Protein AF-A0A2G8LGZ2-F1 (afdb_monomer_lite)

Organism: Stichopus japonicus (NCBI:txid307972)

Structure (mmCIF, N/CA/C/O backbone):
data_AF-A0A2G8LGZ2-F1
#
_entry.id   AF-A0A2G8LGZ2-F1
#
loop_
_atom_site.group_PDB
_atom_site.id
_atom_site.type_symbol
_atom_site.label_atom_id
_atom_site.label_alt_id
_atom_site.label_comp_id
_atom_site.label_asym_id
_atom_site.label_entity_id
_atom_site.label_seq_id
_atom_site.pdbx_PDB_ins_code
_atom_site.Cartn_x
_atom_site.Cartn_y
_atom_site.Cartn_z
_atom_site.occupancy
_atom_site.B_iso_or_equiv
_atom_site.auth_seq_id
_atom_site.auth_comp_id
_atom_site.auth_asym_id
_atom_site.auth_atom_id
_atom_site.pdbx_PDB_model_num
ATOM 1 N N . MET A 1 1 ? -12.332 8.224 -5.243 1.00 78.69 1 MET A N 1
ATOM 2 C CA . MET A 1 1 ? -12.417 7.211 -6.310 1.00 78.69 1 MET A CA 1
ATOM 3 C C . MET A 1 1 ? -13.018 5.946 -5.725 1.00 78.69 1 MET A C 1
ATOM 5 O O . MET A 1 1 ? -12.494 5.432 -4.731 1.00 78.69 1 MET A O 1
ATOM 9 N N . GLU A 1 2 ? -14.131 5.518 -6.308 1.00 85.81 2 GLU A N 1
ATOM 10 C CA . GLU A 1 2 ? -14.896 4.338 -5.900 1.00 85.81 2 GLU A CA 1
ATOM 11 C C . GLU A 1 2 ? -14.150 3.043 -6.246 1.00 85.81 2 GLU A C 1
ATOM 13 O O . GLU A 1 2 ? -13.260 3.028 -7.102 1.00 85.81 2 GLU A O 1
ATOM 18 N N . VAL A 1 3 ? -14.522 1.933 -5.601 1.00 89.31 3 VAL A N 1
ATOM 19 C CA . VAL A 1 3 ? -13.904 0.617 -5.854 1.00 89.31 3 VAL A CA 1
ATOM 20 C C . VAL A 1 3 ? -13.990 0.246 -7.337 1.00 89.31 3 VAL A C 1
ATOM 22 O O . VAL A 1 3 ? -12.992 -0.142 -7.936 1.00 89.31 3 VAL A O 1
ATOM 25 N N . GLU A 1 4 ? -15.152 0.438 -7.961 1.00 90.12 4 GLU A N 1
ATOM 26 C CA . GLU A 1 4 ? -15.384 0.100 -9.370 1.00 90.12 4 GLU A CA 1
ATOM 27 C C . GLU A 1 4 ? -14.450 0.861 -10.327 1.00 90.12 4 GLU A C 1
ATOM 29 O O . GLU A 1 4 ? -13.945 0.309 -11.304 1.00 90.12 4 GLU A O 1
ATOM 34 N N . GLU A 1 5 ? -14.151 2.124 -10.026 1.00 90.12 5 GLU A N 1
ATOM 35 C CA . GLU A 1 5 ? -13.228 2.939 -10.818 1.00 90.12 5 GLU A CA 1
ATOM 36 C C . GLU A 1 5 ? -11.787 2.422 -10.708 1.00 90.12 5 GLU A C 1
ATOM 38 O O . GLU A 1 5 ? -11.071 2.375 -11.708 1.00 90.12 5 GLU A O 1
ATOM 43 N N . VAL A 1 6 ? -11.378 1.955 -9.520 1.00 91.19 6 VAL A N 1
ATOM 44 C CA . VAL A 1 6 ? -10.084 1.281 -9.315 1.00 91.19 6 VAL A CA 1
ATOM 45 C C . VAL A 1 6 ? -10.018 -0.004 -10.140 1.00 91.19 6 VAL A C 1
ATOM 47 O O . VAL A 1 6 ? -9.008 -0.263 -10.797 1.00 91.19 6 VAL A O 1
ATOM 50 N N . LEU A 1 7 ? -11.092 -0.798 -10.152 1.00 92.25 7 LEU A N 1
ATOM 51 C CA . LEU A 1 7 ? -11.125 -2.075 -10.868 1.00 92.25 7 LEU A CA 1
ATOM 52 C C . LEU A 1 7 ? -10.995 -1.915 -12.389 1.00 92.25 7 LEU A C 1
ATOM 54 O O . LEU A 1 7 ? -10.417 -2.780 -13.052 1.00 92.25 7 LEU A O 1
ATOM 58 N N . ARG A 1 8 ? -11.431 -0.786 -12.956 1.00 94.12 8 ARG A N 1
ATOM 59 C CA . ARG A 1 8 ? -11.228 -0.473 -14.383 1.00 94.12 8 ARG A CA 1
ATOM 60 C C . ARG A 1 8 ? -9.755 -0.288 -14.753 1.00 94.12 8 ARG A C 1
ATOM 62 O O . ARG A 1 8 ? -9.392 -0.460 -15.916 1.00 94.12 8 ARG A O 1
ATOM 69 N N . LEU A 1 9 ? -8.889 0.010 -13.782 1.00 93.44 9 LEU A N 1
ATOM 70 C CA . LEU A 1 9 ? -7.452 0.179 -14.003 1.00 93.44 9 LEU A CA 1
ATOM 71 C C . LEU A 1 9 ? -6.691 -1.155 -14.059 1.00 93.44 9 LEU A C 1
ATOM 73 O O . LEU A 1 9 ? -5.540 -1.177 -14.490 1.00 93.44 9 LEU A O 1
ATOM 77 N N . ARG A 1 10 ? -7.300 -2.287 -13.687 1.00 94.56 10 ARG A N 1
ATOM 78 C CA . ARG A 1 10 ? -6.615 -3.596 -13.625 1.00 94.56 10 ARG A CA 1
ATOM 79 C C . ARG A 1 10 ? -5.808 -3.921 -14.877 1.00 94.56 10 ARG A C 1
ATOM 81 O O . ARG A 1 10 ? -4.619 -4.204 -14.791 1.00 94.56 10 ARG A O 1
ATOM 88 N N . ASN A 1 11 ? -6.419 -3.764 -16.049 1.00 93.12 11 ASN A N 1
ATOM 89 C CA . ASN A 1 11 ? -5.794 -4.097 -17.329 1.00 93.12 11 ASN A CA 1
ATOM 90 C C . ASN A 1 11 ? -4.507 -3.286 -17.598 1.00 93.12 11 ASN A C 1
ATOM 92 O O . ASN A 1 11 ? -3.536 -3.830 -18.124 1.00 93.12 11 ASN A O 1
ATOM 96 N N . ILE A 1 12 ? -4.452 -2.000 -17.215 1.00 94.88 12 ILE A N 1
ATOM 97 C CA . ILE A 1 12 ? -3.225 -1.204 -17.393 1.00 94.88 12 ILE A CA 1
ATOM 98 C C . ILE A 1 12 ? -2.144 -1.615 -16.383 1.00 94.88 12 ILE A C 1
ATOM 100 O O . ILE A 1 12 ? -0.967 -1.675 -16.743 1.00 94.88 12 ILE A O 1
ATOM 104 N N . PHE A 1 13 ? -2.530 -1.983 -15.159 1.00 95.44 13 PHE A N 1
ATOM 105 C CA . PHE A 1 13 ? -1.611 -2.450 -14.116 1.00 95.44 13 PHE A CA 1
ATOM 106 C C . PHE A 1 13 ? -1.103 -3.879 -14.316 1.00 95.44 13 PHE A C 1
ATOM 108 O O . PHE A 1 13 ? 0.019 -4.176 -13.919 1.00 95.44 13 PHE A O 1
ATOM 115 N N . GLU A 1 14 ? -1.855 -4.730 -15.009 1.00 90.44 14 GLU A N 1
ATOM 116 C CA . GLU A 1 14 ? -1.413 -6.065 -15.423 1.00 90.44 14 GLU A CA 1
ATOM 117 C C . GLU A 1 14 ? -0.468 -6.030 -16.630 1.00 90.44 14 GLU A C 1
ATOM 119 O O . GLU A 1 14 ? 0.253 -6.997 -16.875 1.00 90.44 14 GLU A O 1
ATOM 124 N N . LYS A 1 15 ? -0.446 -4.935 -17.401 1.00 90.12 15 LYS A N 1
ATOM 125 C CA . LYS A 1 15 ? 0.334 -4.839 -18.645 1.00 90.12 15 LYS A CA 1
ATOM 126 C C . LYS A 1 15 ? 1.474 -3.840 -18.569 1.00 90.12 15 LYS A C 1
ATOM 128 O O . LYS A 1 15 ? 2.627 -4.230 -18.684 1.00 90.12 15 LYS A O 1
ATOM 133 N N . GLN A 1 16 ? 1.148 -2.563 -18.418 1.00 92.19 16 GLN A N 1
ATOM 134 C CA . GLN A 1 16 ? 2.091 -1.454 -18.591 1.00 92.19 16 GLN A CA 1
ATOM 135 C C . GLN A 1 16 ? 2.651 -0.958 -17.260 1.00 92.19 16 GLN A C 1
ATOM 137 O O . GLN A 1 16 ? 3.777 -0.476 -17.203 1.00 92.19 16 GLN A O 1
ATOM 142 N N . LEU A 1 17 ? 1.866 -1.076 -16.188 1.00 94.81 17 LEU A N 1
ATOM 143 C CA . LEU A 1 17 ? 2.233 -0.601 -14.858 1.00 94.81 17 LEU A CA 1
ATOM 144 C C . LEU A 1 17 ? 2.520 -1.748 -13.885 1.00 94.81 17 LEU A C 1
ATOM 146 O O . LEU A 1 17 ? 2.417 -1.546 -12.680 1.00 94.81 17 LEU A O 1
ATOM 150 N N . ARG A 1 18 ? 2.905 -2.939 -14.363 1.00 94.56 18 ARG A N 1
ATOM 151 C CA . ARG A 1 18 ? 3.444 -3.987 -13.477 1.00 94.56 18 ARG A CA 1
ATOM 152 C C . ARG A 1 18 ? 4.748 -3.509 -12.842 1.00 94.56 18 ARG A C 1
ATOM 154 O O . ARG A 1 18 ? 5.509 -2.794 -13.492 1.00 94.56 18 ARG A O 1
ATOM 161 N N . LEU A 1 19 ? 5.055 -3.938 -11.615 1.00 94.19 19 LEU A N 1
ATOM 162 C CA . LEU A 1 19 ? 6.285 -3.523 -10.917 1.00 94.19 19 LEU A CA 1
ATOM 163 C C . LEU A 1 19 ? 7.555 -3.826 -11.732 1.00 94.19 19 LEU A C 1
ATOM 165 O O . LEU A 1 19 ? 8.531 -3.072 -11.675 1.00 94.19 19 LEU A O 1
ATOM 169 N N . GLU A 1 20 ? 7.538 -4.906 -12.508 1.00 94.19 20 GLU A N 1
ATOM 170 C CA . GLU A 1 20 ? 8.619 -5.346 -13.391 1.00 94.19 20 GLU A CA 1
ATOM 171 C C . GLU A 1 20 ? 8.861 -4.357 -14.537 1.00 94.19 20 GLU A C 1
ATOM 173 O O . GLU A 1 20 ? 10.016 -4.070 -14.855 1.00 94.19 20 GLU A O 1
ATOM 178 N N . GLU A 1 21 ? 7.793 -3.771 -15.079 1.00 95.12 21 GLU A N 1
ATOM 179 C CA . GLU A 1 21 ? 7.824 -2.852 -16.225 1.00 95.12 21 GLU A CA 1
ATOM 180 C C . GLU A 1 21 ? 8.145 -1.407 -15.824 1.00 95.12 21 GLU A C 1
ATOM 182 O O . GLU A 1 21 ? 8.538 -0.588 -16.657 1.00 95.12 21 GLU A O 1
ATOM 187 N N . LEU A 1 22 ? 8.010 -1.068 -14.536 1.00 96.50 22 LEU A N 1
ATOM 188 C CA . LEU A 1 22 ? 8.235 0.299 -14.081 1.00 96.50 22 LEU A CA 1
ATOM 189 C C . LEU A 1 22 ? 9.710 0.716 -14.235 1.00 96.50 22 LEU A C 1
ATOM 191 O O . LEU A 1 22 ? 10.616 0.038 -13.726 1.00 96.50 22 LEU A O 1
ATOM 195 N N . PRO A 1 23 ? 9.982 1.886 -14.848 1.00 96.69 23 PRO A N 1
ATOM 196 C CA . PRO A 1 23 ? 11.332 2.416 -14.924 1.00 96.69 23 PRO A CA 1
ATOM 197 C C . PRO A 1 23 ? 11.816 2.818 -13.528 1.00 96.69 23 PRO A C 1
ATOM 199 O O . PRO A 1 23 ? 11.034 3.217 -12.661 1.00 96.69 23 PRO A O 1
ATOM 202 N N . ARG A 1 24 ? 13.137 2.809 -13.315 1.00 96.31 24 ARG A N 1
ATOM 203 C CA . ARG A 1 24 ? 13.743 3.099 -12.001 1.00 96.31 24 ARG A CA 1
ATOM 204 C C . ARG A 1 24 ? 13.234 4.398 -11.368 1.00 96.31 24 ARG A C 1
ATOM 206 O O . ARG A 1 24 ? 12.991 4.430 -10.167 1.00 96.31 24 ARG A O 1
ATOM 213 N N . LYS A 1 25 ? 13.051 5.457 -12.165 1.00 96.94 25 LYS A N 1
ATOM 214 C CA . LYS A 1 25 ? 12.522 6.748 -11.688 1.00 96.94 25 LYS A CA 1
ATOM 215 C C . LYS A 1 25 ? 11.148 6.610 -11.018 1.00 96.94 25 LYS A C 1
ATOM 217 O O . LYS A 1 25 ? 10.910 7.227 -9.987 1.00 96.94 25 LYS A O 1
ATOM 222 N N . HIS A 1 26 ? 10.286 5.756 -11.569 1.00 97.62 26 HIS A N 1
ATOM 223 C CA . HIS A 1 26 ? 8.943 5.491 -11.060 1.00 97.62 26 HIS A CA 1
ATOM 224 C C . HIS A 1 26 ? 9.008 4.653 -9.785 1.00 97.62 26 HIS A C 1
ATOM 226 O O . HIS A 1 26 ? 8.392 5.011 -8.788 1.00 97.62 26 HIS A O 1
ATOM 232 N N . LEU A 1 27 ? 9.836 3.603 -9.772 1.00 97.94 27 LEU A N 1
ATOM 233 C CA . LEU A 1 27 ? 10.071 2.789 -8.572 1.00 97.94 27 LEU A CA 1
ATOM 234 C C . LEU A 1 27 ? 10.579 3.637 -7.397 1.00 97.94 27 LEU A C 1
ATOM 236 O O . LEU A 1 27 ? 10.095 3.499 -6.279 1.00 97.94 27 LEU A O 1
ATOM 240 N N . VAL A 1 28 ? 11.521 4.553 -7.646 1.00 97.88 28 VAL A N 1
ATOM 241 C CA . VAL A 1 28 ? 12.015 5.490 -6.624 1.00 97.88 28 VAL A CA 1
ATOM 242 C C . VAL A 1 28 ? 10.893 6.397 -6.117 1.00 97.88 28 VAL A C 1
ATOM 244 O O . VAL A 1 28 ? 10.796 6.606 -4.910 1.00 97.88 28 VAL A O 1
ATOM 247 N N . ALA A 1 29 ? 10.049 6.926 -7.007 1.00 97.44 29 ALA A N 1
ATOM 248 C CA . ALA A 1 29 ? 8.919 7.767 -6.618 1.00 97.44 29 ALA A CA 1
ATOM 249 C C . ALA A 1 29 ? 7.907 7.004 -5.747 1.00 97.44 29 ALA A C 1
ATOM 251 O O . ALA A 1 29 ? 7.510 7.516 -4.704 1.00 97.44 29 ALA A O 1
ATOM 252 N N . LEU A 1 30 ? 7.563 5.763 -6.109 1.00 97.50 30 LEU A N 1
ATOM 253 C CA . LEU A 1 30 ? 6.693 4.907 -5.295 1.00 97.50 30 LEU A CA 1
ATOM 254 C C . LEU A 1 30 ? 7.315 4.566 -3.944 1.00 97.50 30 LEU A C 1
ATOM 256 O O . LEU A 1 30 ? 6.633 4.630 -2.927 1.00 97.50 30 LEU A O 1
ATOM 260 N N . CYS A 1 31 ? 8.609 4.244 -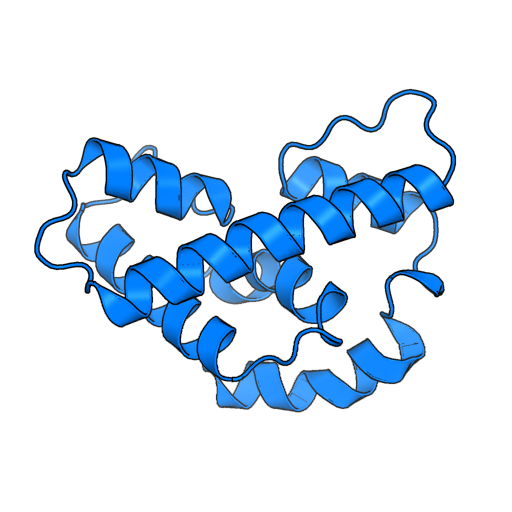3.899 1.00 97.88 31 CYS A N 1
ATOM 261 C CA . CYS A 1 31 ? 9.282 4.014 -2.626 1.00 97.88 31 CYS A CA 1
ATOM 262 C C . CYS A 1 31 ? 9.177 5.245 -1.722 1.00 97.88 31 CYS A C 1
ATOM 264 O O . CYS A 1 31 ? 8.800 5.109 -0.564 1.00 97.88 31 CYS A O 1
ATOM 266 N N . LYS A 1 32 ? 9.450 6.443 -2.250 1.00 96.56 32 LYS A N 1
ATOM 267 C CA . LYS A 1 32 ? 9.327 7.693 -1.486 1.00 96.56 32 LYS A CA 1
ATOM 268 C C . LYS A 1 32 ? 7.896 7.953 -1.020 1.00 96.56 32 LYS A C 1
ATOM 270 O O . LYS A 1 32 ? 7.718 8.353 0.123 1.00 96.56 32 LYS A O 1
ATOM 275 N N . LEU A 1 33 ? 6.904 7.694 -1.875 1.00 96.50 33 LEU A N 1
ATOM 276 C CA . LEU A 1 33 ? 5.483 7.807 -1.535 1.00 96.50 33 LEU A CA 1
ATOM 277 C C . LEU A 1 33 ? 5.135 6.949 -0.310 1.00 96.50 33 LEU A C 1
ATOM 279 O O . LEU A 1 33 ? 4.414 7.401 0.567 1.00 96.50 33 LEU A O 1
ATOM 283 N N . HIS A 1 34 ? 5.703 5.745 -0.226 1.00 96.88 34 HIS A N 1
ATOM 284 C CA . HIS A 1 34 ? 5.508 4.798 0.879 1.00 96.88 34 HIS A CA 1
ATOM 285 C C . HIS A 1 34 ? 6.566 4.907 1.992 1.00 96.88 34 HIS A C 1
ATOM 287 O O . HIS A 1 34 ? 6.721 3.973 2.785 1.00 96.88 34 HIS A O 1
ATOM 293 N N . SER A 1 35 ? 7.306 6.020 2.053 1.00 95.75 35 SER A N 1
ATOM 294 C CA . SER A 1 35 ? 8.355 6.291 3.051 1.00 95.75 35 SER A CA 1
ATOM 295 C C . SER A 1 35 ? 9.453 5.215 3.126 1.00 95.75 35 SER A C 1
ATOM 297 O O . SER A 1 35 ? 9.988 4.914 4.191 1.00 95.75 35 SER A O 1
ATOM 299 N N . LEU A 1 36 ? 9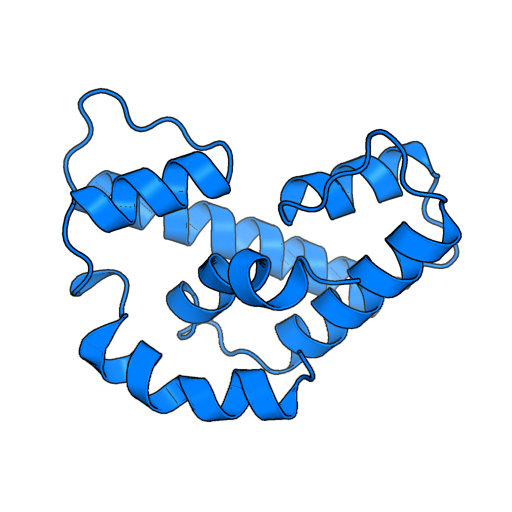.810 4.620 1.985 1.00 96.75 36 LEU A N 1
ATOM 300 C CA . LEU A 1 36 ? 10.865 3.615 1.847 1.00 96.75 36 LEU A CA 1
ATOM 301 C C . LEU A 1 36 ? 12.185 4.240 1.376 1.00 96.75 36 LEU A C 1
ATOM 303 O O . LEU A 1 36 ? 12.227 5.044 0.442 1.00 96.75 36 LEU A O 1
ATOM 307 N N . LEU A 1 37 ? 13.296 3.790 1.964 1.00 94.94 37 LEU A N 1
ATOM 308 C CA . LEU A 1 37 ? 14.641 4.218 1.577 1.00 94.94 37 LEU A CA 1
ATOM 309 C C . LEU A 1 37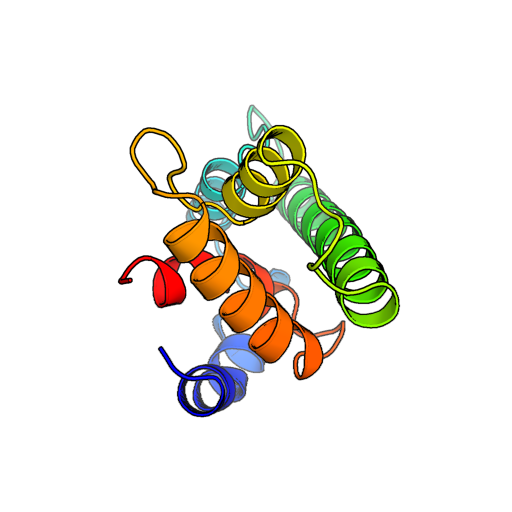 ? 15.042 3.683 0.191 1.00 94.94 37 LEU A C 1
ATOM 311 O O . LEU A 1 37 ? 14.923 2.484 -0.079 1.00 94.94 37 LEU A O 1
ATOM 315 N N . THR A 1 38 ? 15.611 4.561 -0.645 1.00 93.62 38 THR A N 1
ATOM 316 C CA . THR A 1 38 ? 16.004 4.258 -2.036 1.00 93.62 38 THR A CA 1
ATOM 317 C C . THR A 1 38 ? 17.498 4.401 -2.345 1.00 93.62 38 THR A C 1
ATOM 319 O O . THR A 1 38 ? 17.907 4.120 -3.473 1.00 93.62 38 THR A O 1
ATOM 322 N N . LEU A 1 39 ? 18.308 4.918 -1.414 1.00 89.06 39 LEU A N 1
ATOM 323 C CA . LEU A 1 39 ? 19.670 5.377 -1.710 1.00 89.06 39 LEU A CA 1
ATOM 324 C C . LEU A 1 39 ? 20.560 4.229 -2.218 1.00 89.06 39 LEU A C 1
ATOM 326 O O . LEU A 1 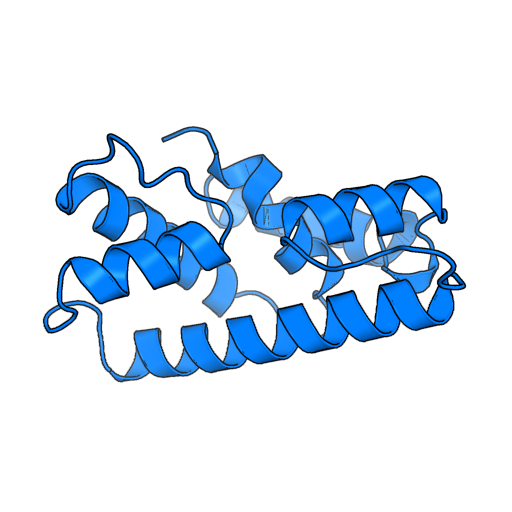39 ? 20.660 3.193 -1.571 1.00 89.06 39 LEU A O 1
ATOM 330 N N . MET A 1 40 ? 21.180 4.429 -3.388 1.00 88.94 40 MET A N 1
ATOM 331 C CA . MET A 1 40 ? 22.088 3.481 -4.061 1.00 88.94 40 MET A CA 1
ATOM 332 C C . MET A 1 40 ? 21.511 2.088 -4.371 1.00 88.94 40 MET A C 1
ATOM 334 O O . MET A 1 40 ? 22.259 1.171 -4.695 1.00 88.94 40 MET A O 1
ATOM 338 N N . LEU A 1 41 ? 20.186 1.914 -4.342 1.00 92.75 41 LEU A N 1
ATOM 339 C CA . LEU A 1 41 ? 19.587 0.612 -4.638 1.00 92.75 41 LEU A CA 1
ATOM 340 C C . LEU A 1 41 ? 19.382 0.399 -6.146 1.00 92.75 41 LEU A C 1
ATOM 342 O O . LEU A 1 41 ? 18.894 1.311 -6.842 1.00 92.75 41 LEU A O 1
ATOM 346 N N . PRO A 1 42 ? 19.687 -0.811 -6.653 1.00 95.88 42 PRO A N 1
ATOM 347 C CA . PRO A 1 42 ? 19.298 -1.238 -7.990 1.00 95.88 42 PRO A CA 1
ATOM 348 C C . PRO A 1 42 ? 17.780 -1.471 -8.072 1.00 95.88 42 PRO A C 1
ATOM 350 O O . PRO A 1 42 ? 17.107 -1.698 -7.064 1.00 95.88 42 PRO A O 1
ATOM 353 N N . SER A 1 43 ? 17.226 -1.446 -9.288 1.00 96.56 43 SER A N 1
ATOM 354 C CA . SER A 1 43 ? 15.772 -1.519 -9.512 1.00 96.56 43 SER A CA 1
ATOM 355 C C . SER A 1 43 ? 15.118 -2.772 -8.926 1.00 96.56 43 SER A C 1
ATOM 357 O O . SER A 1 43 ? 14.019 -2.677 -8.389 1.00 96.56 43 SER A O 1
ATOM 359 N N . PHE A 1 44 ? 15.782 -3.933 -8.975 1.00 96.25 44 PHE A N 1
ATOM 360 C CA . PHE A 1 44 ? 15.218 -5.167 -8.417 1.00 96.25 44 PHE A CA 1
ATOM 361 C C . PHE A 1 44 ? 15.022 -5.076 -6.895 1.00 96.25 44 PHE A C 1
ATOM 363 O O . PHE A 1 44 ? 13.980 -5.488 -6.401 1.00 96.25 44 PHE A O 1
ATOM 370 N N . MET A 1 45 ? 15.947 -4.443 -6.161 1.00 97.19 45 MET A N 1
ATOM 371 C CA . MET A 1 45 ? 15.796 -4.239 -4.715 1.00 97.19 45 MET A CA 1
ATOM 372 C C . MET A 1 45 ? 14.672 -3.254 -4.388 1.00 97.19 45 MET A C 1
ATOM 374 O O . MET A 1 45 ? 13.961 -3.446 -3.404 1.00 97.19 45 MET A O 1
ATOM 378 N N . LEU A 1 46 ? 14.480 -2.212 -5.209 1.00 97.94 46 LEU A N 1
ATOM 379 C CA . LEU A 1 46 ? 13.343 -1.296 -5.054 1.00 97.94 46 LEU A CA 1
ATOM 380 C C . LEU A 1 46 ? 12.012 -2.045 -5.201 1.00 97.94 46 LEU A C 1
ATOM 382 O O . LEU A 1 46 ? 11.127 -1.871 -4.367 1.00 97.94 46 LEU A O 1
ATOM 386 N N . ARG A 1 47 ? 11.900 -2.929 -6.204 1.00 97.44 47 ARG A N 1
ATOM 387 C CA . ARG A 1 47 ? 10.724 -3.796 -6.390 1.00 97.44 47 ARG A CA 1
ATOM 388 C C . ARG A 1 47 ? 10.504 -4.709 -5.190 1.00 97.44 47 ARG A C 1
ATOM 390 O O . ARG A 1 47 ? 9.397 -4.743 -4.673 1.00 97.44 47 ARG A O 1
ATOM 397 N N . THR A 1 48 ? 11.549 -5.372 -4.688 1.00 96.75 48 THR A N 1
ATOM 398 C CA . T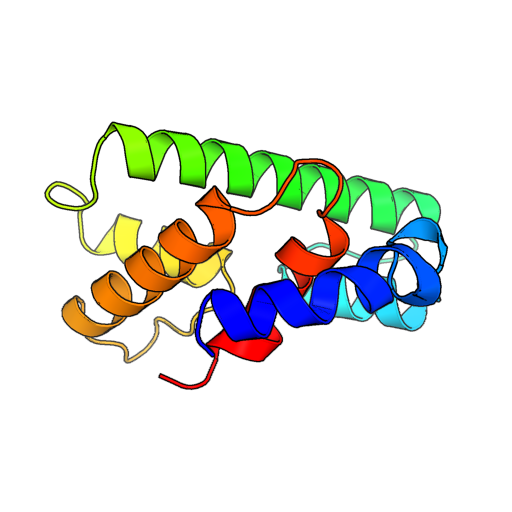HR A 1 48 ? 11.445 -6.227 -3.494 1.00 96.75 48 THR A CA 1
ATOM 399 C C . THR A 1 48 ? 10.954 -5.451 -2.272 1.00 96.75 48 THR A C 1
ATOM 401 O O . THR A 1 48 ? 10.114 -5.951 -1.529 1.00 96.75 48 THR A O 1
ATOM 404 N N . ARG A 1 49 ? 11.423 -4.213 -2.063 1.00 97.06 49 ARG A N 1
ATOM 405 C CA . ARG A 1 49 ? 10.943 -3.378 -0.948 1.00 97.06 49 ARG A CA 1
ATOM 406 C C . ARG A 1 49 ? 9.486 -2.975 -1.099 1.00 97.06 49 ARG A C 1
ATOM 408 O O . ARG A 1 49 ? 8.751 -3.014 -0.118 1.00 97.06 49 ARG A O 1
ATOM 415 N N . LEU A 1 50 ? 9.079 -2.609 -2.309 1.00 97.81 50 LEU A N 1
ATOM 416 C CA . LEU A 1 50 ? 7.690 -2.285 -2.619 1.00 97.81 50 LEU A CA 1
ATOM 417 C C . LEU A 1 50 ? 6.775 -3.496 -2.418 1.00 97.81 50 LEU A C 1
ATOM 419 O O . LEU A 1 50 ? 5.759 -3.371 -1.742 1.00 97.81 50 LEU A O 1
ATOM 423 N N . ALA A 1 51 ? 7.170 -4.665 -2.923 1.00 97.00 51 ALA A N 1
ATOM 424 C CA . ALA A 1 51 ? 6.443 -5.916 -2.739 1.00 97.00 51 ALA A CA 1
ATOM 425 C C . ALA A 1 51 ? 6.305 -6.268 -1.251 1.00 97.00 51 ALA A C 1
ATOM 427 O O . ALA A 1 51 ? 5.196 -6.469 -0.767 1.00 97.00 51 ALA A O 1
ATOM 428 N N . GLY A 1 52 ? 7.404 -6.230 -0.488 1.00 97.00 52 GLY A N 1
ATOM 429 C CA . GLY A 1 52 ? 7.371 -6.485 0.955 1.00 97.00 52 GLY A CA 1
ATOM 430 C C . GLY A 1 52 ? 6.487 -5.492 1.719 1.00 97.00 52 GLY A C 1
ATOM 431 O O . GLY A 1 52 ? 5.699 -5.894 2.573 1.00 97.00 52 GLY A O 1
ATOM 432 N N . LYS A 1 53 ? 6.557 -4.197 1.380 1.00 97.56 53 LYS A N 1
ATOM 433 C CA . LYS A 1 53 ? 5.680 -3.162 1.949 1.00 97.56 53 LYS A CA 1
ATOM 434 C C . LYS A 1 53 ? 4.209 -3.431 1.626 1.00 97.56 53 LYS A C 1
ATOM 436 O O . LYS A 1 53 ? 3.380 -3.313 2.524 1.00 97.56 53 LYS A O 1
ATOM 441 N N . CYS A 1 54 ? 3.896 -3.808 0.386 1.00 97.56 54 CYS A N 1
ATOM 442 C CA . CYS A 1 54 ? 2.549 -4.184 -0.038 1.00 97.56 54 CYS A CA 1
ATOM 443 C C . CYS A 1 54 ? 2.026 -5.363 0.787 1.00 97.56 54 CYS A C 1
ATOM 445 O O . CYS A 1 54 ? 0.976 -5.245 1.409 1.00 97.56 54 CYS A O 1
ATOM 447 N N . SER A 1 55 ? 2.800 -6.448 0.883 1.00 96.62 55 SER A N 1
ATOM 448 C CA . SER A 1 55 ? 2.410 -7.649 1.628 1.00 96.62 55 SER A CA 1
ATOM 449 C C . SER A 1 55 ? 2.155 -7.370 3.110 1.00 96.62 55 SER A C 1
ATOM 451 O O . SER A 1 55 ? 1.161 -7.840 3.656 1.00 96.62 55 SER A O 1
ATOM 453 N N . VAL A 1 56 ? 3.001 -6.561 3.762 1.00 97.50 56 VAL A N 1
ATOM 454 C CA . VAL A 1 56 ? 2.773 -6.149 5.158 1.00 97.50 56 VAL A CA 1
ATOM 455 C C . VAL A 1 56 ? 1.466 -5.368 5.292 1.00 97.50 56 VAL A C 1
ATOM 457 O O . VAL A 1 56 ? 0.677 -5.648 6.191 1.00 97.50 56 VAL A O 1
ATOM 460 N N . LEU A 1 57 ? 1.210 -4.403 4.405 1.00 97.56 57 LEU A N 1
ATOM 461 C CA . LEU A 1 57 ? -0.015 -3.608 4.470 1.00 97.56 57 LEU A CA 1
ATOM 462 C C . LEU A 1 57 ? -1.271 -4.443 4.190 1.00 97.56 57 LEU A C 1
ATOM 464 O O . LEU A 1 57 ? -2.252 -4.283 4.906 1.00 97.56 57 LEU A O 1
ATOM 468 N N . GLN A 1 58 ? -1.233 -5.354 3.216 1.00 96.69 58 GLN A N 1
ATOM 469 C CA . GLN A 1 58 ? -2.349 -6.255 2.912 1.00 96.69 58 GLN A CA 1
ATOM 470 C C . GLN A 1 58 ? -2.641 -7.218 4.072 1.00 96.69 58 GLN A C 1
ATOM 472 O O . GLN A 1 58 ? -3.804 -7.480 4.374 1.00 96.69 58 GLN A O 1
ATOM 477 N N . ALA A 1 59 ? -1.608 -7.700 4.773 1.00 96.44 59 ALA A N 1
ATOM 478 C CA . ALA A 1 59 ? -1.788 -8.516 5.972 1.00 96.44 59 ALA A CA 1
ATOM 479 C C . ALA A 1 59 ? -2.460 -7.719 7.105 1.00 96.44 59 ALA A C 1
ATOM 481 O O . ALA A 1 59 ? -3.371 -8.224 7.764 1.00 96.44 59 ALA A O 1
ATOM 482 N N . ILE A 1 60 ? -2.062 -6.455 7.293 1.00 96.94 60 ILE A N 1
ATOM 483 C CA . ILE A 1 60 ? -2.722 -5.540 8.234 1.00 96.94 60 ILE A CA 1
ATOM 484 C C . ILE A 1 60 ? -4.173 -5.289 7.801 1.00 96.94 60 ILE A C 1
ATOM 486 O O . ILE A 1 60 ? -5.069 -5.393 8.629 1.00 96.94 60 ILE A O 1
ATOM 490 N N . ASP A 1 61 ? -4.432 -5.008 6.522 1.00 96.81 61 ASP A N 1
ATOM 491 C CA . ASP A 1 61 ? -5.788 -4.800 5.995 1.00 96.81 61 ASP A CA 1
ATOM 492 C C . ASP A 1 61 ? -6.686 -6.023 6.212 1.00 96.81 61 ASP A C 1
ATOM 494 O O . ASP A 1 61 ? -7.870 -5.888 6.519 1.00 96.81 61 ASP A O 1
ATOM 498 N N . PHE A 1 62 ? -6.143 -7.229 6.047 1.00 95.25 62 PHE A N 1
ATOM 499 C CA . PHE A 1 62 ? -6.861 -8.463 6.339 1.00 95.25 62 PHE A CA 1
ATOM 500 C C . PHE A 1 62 ? -7.238 -8.559 7.823 1.00 95.25 62 PHE A C 1
ATOM 502 O O . PHE A 1 62 ? -8.399 -8.822 8.135 1.00 95.25 62 PHE A O 1
ATOM 509 N N . ALA A 1 63 ? -6.292 -8.290 8.729 1.00 95.12 63 ALA A N 1
ATOM 510 C CA . ALA A 1 63 ? -6.555 -8.288 10.167 1.00 95.12 63 ALA A CA 1
ATOM 511 C C . ALA A 1 63 ? -7.598 -7.226 10.556 1.00 95.12 63 ALA A C 1
ATOM 513 O O . ALA A 1 63 ? -8.562 -7.542 11.243 1.00 95.12 63 ALA A O 1
ATOM 514 N N . LEU A 1 64 ? -7.473 -6.001 10.036 1.00 95.62 64 LEU A N 1
ATOM 515 C CA . LEU A 1 64 ? -8.419 -4.911 10.294 1.00 95.62 64 LEU A CA 1
ATOM 516 C C . LEU A 1 64 ? -9.839 -5.236 9.824 1.00 95.62 64 LEU A C 1
ATOM 518 O O . LEU A 1 64 ? -10.801 -4.910 10.511 1.00 95.62 64 LEU A O 1
ATOM 522 N N . ARG A 1 65 ? -9.996 -5.891 8.668 1.00 94.38 65 ARG A N 1
ATOM 523 C CA . ARG A 1 65 ? -11.321 -6.317 8.186 1.00 94.38 65 ARG A CA 1
ATOM 524 C C . ARG A 1 65 ? -11.925 -7.425 9.037 1.00 94.38 65 ARG A C 1
ATOM 526 O O . ARG A 1 65 ? -13.140 -7.457 9.200 1.00 94.38 65 ARG A O 1
ATOM 533 N N . ARG A 1 66 ? -11.093 -8.335 9.548 1.00 93.81 66 ARG A N 1
ATOM 534 C CA . ARG A 1 66 ? -11.527 -9.420 10.435 1.00 93.81 66 ARG A CA 1
ATOM 535 C C . ARG A 1 66 ? -11.961 -8.885 11.802 1.00 93.81 66 ARG A C 1
ATOM 537 O O . ARG A 1 66 ? -12.983 -9.324 12.315 1.00 93.81 66 ARG A O 1
ATOM 544 N N . ASP A 1 67 ? -11.188 -7.959 12.362 1.00 91.25 67 ASP A N 1
ATOM 545 C CA . ASP A 1 67 ? -11.345 -7.495 13.746 1.00 91.25 67 ASP A CA 1
ATOM 546 C C . ASP A 1 67 ? -12.245 -6.245 13.855 1.00 91.25 67 ASP A C 1
ATOM 548 O O . ASP A 1 67 ? -12.799 -5.962 14.916 1.00 91.25 67 ASP A O 1
ATOM 552 N N . GLY A 1 68 ? -12.451 -5.526 12.747 1.00 87.31 68 GLY A N 1
ATOM 553 C CA . GLY A 1 68 ? -13.232 -4.292 12.683 1.00 87.31 68 GLY A CA 1
ATOM 554 C C . GLY A 1 68 ? -12.452 -3.053 13.144 1.00 87.31 68 GLY A C 1
ATOM 555 O O . GLY A 1 68 ? -11.387 -3.139 13.749 1.00 87.31 68 GLY A O 1
ATOM 556 N N . LEU A 1 69 ? -12.990 -1.862 12.851 1.00 84.94 69 LEU A N 1
ATOM 557 C CA . LEU A 1 69 ? -12.348 -0.579 13.196 1.00 84.94 69 LEU A CA 1
ATOM 558 C C . LEU A 1 69 ? -12.872 0.068 14.491 1.00 84.94 69 LEU A C 1
ATOM 560 O O . LEU A 1 69 ? -12.389 1.131 14.870 1.00 84.94 69 LEU A O 1
ATOM 564 N N . ILE A 1 70 ? -13.870 -0.529 15.153 1.00 76.94 70 ILE A N 1
ATOM 565 C CA . ILE A 1 70 ? -14.633 0.112 16.244 1.00 76.94 70 ILE A CA 1
ATOM 566 C C . ILE A 1 70 ? -13.773 0.349 17.496 1.00 76.94 70 ILE A C 1
ATOM 568 O O . ILE A 1 70 ? -14.005 1.306 18.228 1.00 76.94 70 ILE A O 1
ATOM 572 N N . THR A 1 71 ? -12.771 -0.496 17.742 1.00 80.69 71 THR A N 1
ATOM 573 C CA . THR A 1 71 ? -11.959 -0.477 18.970 1.00 80.69 71 THR A CA 1
ATOM 574 C C . THR A 1 71 ? -10.568 0.130 18.780 1.00 80.69 71 THR A C 1
ATOM 576 O O . THR A 1 71 ? -9.716 -0.024 19.650 1.00 80.69 71 THR A O 1
ATOM 579 N N . ILE A 1 72 ? -10.296 0.770 17.639 1.00 87.56 72 ILE A N 1
ATOM 580 C CA . ILE A 1 72 ? -8.964 1.304 17.339 1.00 87.56 72 ILE A CA 1
ATOM 581 C C . ILE A 1 72 ? -8.794 2.661 18.017 1.00 87.56 72 ILE A C 1
ATOM 583 O O . ILE A 1 72 ? -9.537 3.601 17.741 1.00 87.56 72 ILE A O 1
ATOM 587 N N . GLU A 1 73 ? -7.785 2.770 18.878 1.00 90.94 73 GLU A N 1
ATOM 588 C CA . GLU A 1 73 ? -7.414 4.036 19.505 1.00 90.94 73 GLU A CA 1
ATOM 589 C C . GLU A 1 73 ? -6.993 5.076 18.455 1.00 90.94 73 GLU A C 1
ATOM 591 O O . GLU A 1 73 ? -6.385 4.747 17.433 1.00 90.94 73 GLU A O 1
ATOM 596 N N . GLU A 1 74 ? -7.249 6.361 18.719 1.00 90.44 74 GLU A N 1
ATOM 597 C CA . GLU A 1 74 ? -6.969 7.443 17.764 1.00 90.44 74 GLU A CA 1
ATOM 598 C C . GLU A 1 74 ? -5.504 7.451 17.290 1.00 90.44 74 GLU A C 1
ATOM 600 O O . GLU A 1 74 ? -5.216 7.706 16.117 1.00 90.44 74 GLU A O 1
ATOM 605 N N . GLN A 1 75 ? -4.562 7.132 18.183 1.00 92.38 75 GLN A N 1
ATOM 606 C CA . GLN A 1 75 ? -3.142 7.072 17.843 1.00 92.38 75 GLN A CA 1
ATOM 607 C C . GLN A 1 75 ? -2.851 5.987 16.796 1.00 92.38 75 GLN A C 1
ATOM 609 O O . GLN A 1 75 ? -2.057 6.208 15.877 1.00 92.38 75 GLN A O 1
ATOM 614 N N . ASP A 1 76 ? -3.483 4.823 16.913 1.00 94.06 76 ASP A N 1
ATOM 615 C CA . ASP A 1 76 ? -3.301 3.729 15.967 1.00 94.06 76 ASP A CA 1
ATOM 616 C C . ASP A 1 76 ? -4.052 3.988 14.666 1.00 94.06 76 ASP A C 1
ATOM 618 O O . ASP A 1 76 ? -3.502 3.738 13.593 1.00 94.06 76 ASP A O 1
ATOM 622 N N . LEU A 1 77 ? -5.230 4.612 14.727 1.00 94.75 77 LEU A N 1
ATOM 623 C CA . LEU A 1 77 ? -5.942 5.077 13.540 1.00 94.75 77 LEU A CA 1
ATOM 624 C C . LEU A 1 77 ? -5.074 6.038 12.709 1.00 94.75 77 LEU A C 1
ATOM 626 O O . LEU A 1 77 ? -4.946 5.852 11.494 1.00 94.75 77 LEU A O 1
ATOM 630 N N . LYS A 1 78 ? -4.402 7.001 13.359 1.00 95.12 78 LYS A N 1
ATOM 631 C CA . LYS A 1 78 ? -3.432 7.900 12.708 1.00 95.12 78 LYS A CA 1
ATOM 632 C C . LYS A 1 78 ? -2.300 7.116 12.048 1.00 95.12 78 LYS A C 1
ATOM 634 O O . LYS A 1 78 ? -2.019 7.315 10.868 1.00 95.12 78 LYS A O 1
ATOM 639 N N . LYS A 1 79 ? -1.669 6.175 12.758 1.00 95.62 79 LYS A N 1
ATOM 640 C CA . LYS A 1 79 ? -0.584 5.352 12.185 1.00 95.62 79 LYS A CA 1
ATOM 641 C C . LYS A 1 79 ? -1.056 4.554 10.967 1.00 95.62 79 LYS A C 1
ATOM 643 O O . LYS A 1 79 ? -0.360 4.528 9.952 1.00 95.62 79 LYS A O 1
ATOM 648 N N . LEU A 1 80 ? -2.223 3.916 11.051 1.00 96.38 80 LEU A N 1
ATOM 649 C CA . LEU A 1 80 ? -2.787 3.104 9.973 1.00 96.38 80 LEU A CA 1
ATOM 650 C C . LEU A 1 80 ? -3.093 3.955 8.734 1.00 96.38 80 LEU A C 1
ATOM 652 O O . LEU A 1 80 ? -2.741 3.560 7.619 1.00 96.38 80 LEU A O 1
ATOM 656 N N . CYS A 1 81 ? -3.676 5.139 8.913 1.00 95.44 81 CYS A N 1
ATOM 657 C CA . CYS A 1 81 ? -3.932 6.067 7.813 1.00 95.44 81 CYS A CA 1
ATOM 658 C C . CYS A 1 81 ? -2.623 6.593 7.203 1.00 95.44 81 CYS A C 1
ATOM 660 O O . CYS A 1 81 ? -2.432 6.523 5.988 1.00 95.44 81 CYS A O 1
ATOM 662 N N . TYR A 1 82 ? -1.670 7.019 8.036 1.00 95.19 82 TYR A N 1
ATOM 663 C CA . TYR A 1 82 ? -0.364 7.507 7.587 1.00 95.19 82 TYR A CA 1
ATOM 664 C C . TYR A 1 82 ? 0.409 6.458 6.773 1.00 95.19 82 TYR A C 1
ATOM 666 O O . TYR A 1 82 ? 0.994 6.761 5.735 1.00 95.19 82 TYR A O 1
ATOM 674 N N . GLN A 1 83 ? 0.366 5.188 7.184 1.00 95.69 83 GLN A N 1
ATOM 675 C CA . GLN A 1 83 ? 0.994 4.083 6.451 1.00 95.69 83 GLN A CA 1
ATOM 676 C C . GLN A 1 83 ? 0.417 3.855 5.045 1.00 95.69 83 GLN A C 1
ATOM 678 O O . GLN A 1 83 ? 1.093 3.236 4.220 1.00 95.69 83 GLN A O 1
ATOM 683 N N . ARG A 1 84 ? -0.804 4.341 4.792 1.00 95.56 84 ARG A N 1
ATOM 684 C CA . ARG A 1 84 ? -1.509 4.335 3.499 1.00 95.56 84 ARG A CA 1
ATOM 685 C C . ARG A 1 84 ? -1.391 5.688 2.780 1.00 95.56 84 ARG A C 1
ATOM 687 O O . ARG A 1 84 ? -2.009 5.903 1.744 1.00 95.56 84 ARG A O 1
ATOM 694 N N . VAL A 1 85 ? -0.503 6.554 3.279 1.00 94.56 85 VAL A N 1
ATOM 695 C CA . VAL A 1 85 ? -0.155 7.867 2.717 1.00 94.56 85 VAL A CA 1
ATOM 696 C C . VAL A 1 85 ? -1.330 8.855 2.764 1.00 94.56 85 VAL A C 1
ATOM 698 O O . VAL A 1 85 ? -1.507 9.696 1.881 1.00 94.56 85 VAL A O 1
ATOM 701 N N . PHE A 1 86 ? -2.139 8.757 3.816 1.00 93.25 86 PHE A N 1
ATOM 702 C CA . PHE A 1 86 ? -3.103 9.785 4.185 1.00 93.25 86 PHE A CA 1
ATOM 703 C C . PHE A 1 86 ? -2.452 10.812 5.114 1.00 93.25 86 PHE A C 1
ATOM 705 O O . PHE A 1 86 ? -1.673 10.441 5.995 1.00 93.25 86 PHE A O 1
ATOM 712 N N . ASP A 1 87 ? -2.761 12.094 4.920 1.00 90.44 87 ASP A N 1
ATOM 713 C CA . ASP A 1 87 ? -2.284 13.148 5.814 1.00 90.44 87 ASP A CA 1
ATOM 714 C C . ASP A 1 87 ? -3.150 13.188 7.074 1.00 90.44 87 ASP A C 1
ATOM 716 O O . ASP A 1 87 ? -4.348 13.450 7.020 1.00 90.44 87 ASP A O 1
ATOM 720 N N . THR A 1 88 ? -2.535 12.892 8.214 1.00 90.25 88 THR A N 1
ATOM 721 C CA . THR A 1 88 ? -3.213 12.818 9.510 1.00 90.25 88 THR A CA 1
ATOM 722 C C . THR A 1 88 ? -2.988 14.053 10.375 1.00 90.25 88 THR A C 1
ATOM 724 O O . THR A 1 88 ? -3.410 14.043 11.528 1.00 90.25 88 THR A O 1
ATOM 727 N N . SER A 1 89 ? -2.277 15.072 9.876 1.00 88.81 89 SER A N 1
ATOM 728 C CA . SER A 1 89 ? -1.832 16.219 10.685 1.00 88.81 89 SER A CA 1
ATOM 729 C C . SER A 1 89 ? -3.016 17.011 11.245 1.00 88.81 89 SER A C 1
ATOM 731 O O . SER A 1 89 ? -3.068 17.254 12.447 1.00 88.81 89 SER A O 1
ATOM 733 N N . ASP A 1 90 ? -4.004 17.291 10.390 1.00 87.50 90 ASP A N 1
ATOM 734 C CA . ASP A 1 90 ? -5.195 18.089 10.721 1.00 87.50 90 ASP A CA 1
ATOM 735 C C . ASP A 1 90 ? -6.515 17.323 10.501 1.00 87.50 90 ASP A C 1
ATOM 737 O O . ASP A 1 90 ? -7.602 17.899 10.539 1.00 87.50 90 ASP A O 1
ATOM 741 N N . ALA A 1 91 ? -6.446 16.012 10.244 1.00 89.50 91 ALA A N 1
ATOM 742 C CA . ALA A 1 91 ? -7.622 15.209 9.922 1.00 89.50 91 ALA A CA 1
ATOM 743 C C . ALA A 1 91 ? -8.410 14.802 11.186 1.00 89.50 91 ALA A C 1
ATOM 745 O O . ALA A 1 91 ? -7.847 14.154 12.076 1.00 89.50 91 ALA A O 1
ATOM 746 N N . PRO A 1 92 ? -9.727 15.085 11.261 1.00 91.81 92 PRO A N 1
ATOM 747 C CA . PRO A 1 92 ? -10.578 14.585 12.338 1.00 91.81 92 PRO A CA 1
ATOM 748 C C . PRO A 1 92 ? -10.626 13.045 12.372 1.00 91.81 92 PRO A C 1
ATOM 750 O O . PRO A 1 92 ? -10.579 12.410 11.312 1.00 91.81 92 PRO A O 1
ATOM 753 N N . PRO A 1 93 ? -10.825 12.415 13.549 1.00 91.12 93 PRO A N 1
ATOM 754 C CA . PRO A 1 93 ? -10.954 10.958 13.661 1.00 91.12 93 PRO A CA 1
ATOM 755 C C . PRO A 1 93 ? -12.009 10.348 12.731 1.00 91.12 93 PRO A C 1
ATOM 757 O O . PRO A 1 93 ? -11.759 9.323 12.101 1.00 91.12 93 PRO A O 1
ATOM 760 N N . ALA A 1 94 ? -13.157 11.013 12.567 1.00 91.38 94 ALA A N 1
ATOM 761 C CA . ALA A 1 94 ? -14.208 10.570 11.651 1.00 91.38 94 ALA A CA 1
ATOM 762 C C . ALA A 1 94 ? -13.718 10.477 10.192 1.00 91.38 94 ALA A C 1
ATOM 764 O O . ALA A 1 94 ? -13.985 9.484 9.519 1.00 91.38 94 ALA A O 1
ATOM 765 N N . THR A 1 95 ? -12.944 11.460 9.720 1.00 92.38 95 THR A N 1
ATOM 766 C CA . THR A 1 95 ? -12.369 11.462 8.365 1.00 92.38 95 THR A CA 1
ATOM 767 C C . THR A 1 95 ? -11.374 10.321 8.185 1.00 92.38 95 THR A C 1
ATOM 769 O O . THR A 1 95 ? -11.405 9.629 7.170 1.00 92.38 95 THR A O 1
ATOM 772 N N . MET A 1 96 ? -10.531 10.066 9.190 1.00 93.00 96 MET A N 1
ATOM 773 C CA . MET A 1 96 ? -9.593 8.942 9.164 1.00 93.00 96 MET A CA 1
ATOM 774 C C . MET A 1 96 ? -10.314 7.589 9.119 1.00 93.00 96 MET A C 1
ATOM 776 O O . MET A 1 96 ? -9.912 6.708 8.360 1.00 93.00 96 MET A O 1
ATOM 780 N N . HIS A 1 97 ? -11.412 7.429 9.864 1.00 92.94 97 HIS A N 1
ATOM 781 C CA . HIS A 1 97 ? -12.245 6.226 9.785 1.00 92.94 97 HIS A CA 1
ATOM 782 C C . HIS A 1 97 ? -12.864 6.039 8.398 1.00 92.94 97 HIS A C 1
ATOM 784 O O . HIS A 1 97 ? -12.817 4.934 7.861 1.00 92.94 97 HIS A O 1
ATOM 790 N N . VAL A 1 98 ? -13.421 7.100 7.805 1.00 92.88 98 VAL A N 1
ATOM 791 C CA . VAL A 1 98 ? -13.999 7.052 6.451 1.00 92.88 98 VAL A CA 1
ATOM 792 C C . VAL A 1 98 ? -12.933 6.675 5.424 1.00 92.88 98 VAL A C 1
ATOM 794 O O . VAL A 1 98 ? -13.141 5.761 4.624 1.00 92.88 98 VAL A O 1
ATOM 797 N N . TYR A 1 99 ? -11.770 7.325 5.480 1.00 93.25 99 TYR A N 1
ATOM 798 C CA . TYR A 1 99 ? -10.651 7.022 4.595 1.00 93.25 99 TYR A CA 1
ATOM 799 C C . TYR A 1 99 ? -10.197 5.564 4.734 1.00 93.25 99 TYR A C 1
ATOM 801 O O . TYR A 1 99 ? -10.068 4.859 3.730 1.00 93.25 99 TYR A O 1
ATOM 809 N N . LEU A 1 100 ? -9.973 5.096 5.967 1.00 95.00 100 LEU A N 1
ATOM 810 C CA . LEU A 1 100 ? -9.483 3.744 6.213 1.00 95.00 100 LEU A CA 1
ATOM 811 C C . LEU A 1 100 ? -10.515 2.695 5.789 1.00 95.00 100 LEU A C 1
ATOM 813 O O . LEU A 1 100 ? -10.137 1.726 5.140 1.00 95.00 100 LEU A O 1
ATOM 817 N N . ASN A 1 101 ? -11.807 2.905 6.056 1.00 94.25 101 ASN A N 1
ATOM 818 C CA . ASN A 1 101 ? -12.866 2.027 5.550 1.00 94.25 101 ASN A CA 1
ATOM 819 C C . ASN A 1 101 ? -12.857 1.956 4.018 1.00 94.25 101 ASN A C 1
ATOM 821 O O . ASN A 1 101 ? -12.768 0.863 3.461 1.00 94.25 101 ASN A O 1
ATOM 825 N N . SER A 1 102 ? -12.831 3.103 3.333 1.00 93.25 102 SER A N 1
ATOM 826 C CA . SER A 1 102 ? -12.769 3.142 1.864 1.00 93.25 102 SER A CA 1
ATOM 827 C C . SER A 1 102 ? -11.516 2.452 1.309 1.00 93.25 102 SER A C 1
ATOM 829 O O . SER A 1 102 ? -11.545 1.821 0.245 1.00 93.25 102 SER A O 1
ATOM 831 N N . TRP A 1 103 ? -10.383 2.566 2.008 1.00 95.56 103 TRP A N 1
ATOM 832 C CA . TRP A 1 103 ? -9.171 1.827 1.668 1.00 95.56 103 TRP A CA 1
ATOM 833 C C . TRP A 1 103 ? -9.385 0.318 1.796 1.00 95.56 103 TRP A C 1
ATOM 835 O O . TRP A 1 103 ? -9.085 -0.414 0.854 1.00 95.56 103 TRP A O 1
ATOM 845 N N . LEU A 1 104 ? -9.919 -0.144 2.930 1.00 95.56 104 LEU A N 1
ATOM 846 C CA . LEU A 1 104 ? -10.136 -1.563 3.215 1.00 95.56 104 LEU A CA 1
ATOM 847 C C . LEU A 1 104 ? -11.118 -2.215 2.241 1.00 95.56 104 LEU A C 1
ATOM 849 O O . LEU A 1 104 ? -10.864 -3.335 1.804 1.00 95.56 104 LEU A O 1
ATOM 853 N N . GLU A 1 105 ? -12.180 -1.515 1.846 1.00 94.88 105 GLU A N 1
ATOM 854 C CA . GLU A 1 105 ? -13.112 -1.974 0.807 1.00 94.88 105 GLU A CA 1
ATOM 855 C C . GLU A 1 105 ? -12.400 -2.207 -0.529 1.00 94.88 105 GLU A C 1
ATOM 857 O O . GLU A 1 105 ? -12.619 -3.214 -1.200 1.00 94.88 105 GLU A O 1
ATOM 862 N N . THR A 1 106 ? -11.488 -1.304 -0.896 1.00 94.81 106 THR A N 1
ATOM 863 C CA . THR A 1 106 ? -10.710 -1.438 -2.135 1.00 94.81 106 THR A CA 1
ATOM 864 C C . THR A 1 106 ? -9.669 -2.547 -2.022 1.00 94.81 106 THR A C 1
ATOM 866 O O . THR A 1 106 ? -9.534 -3.365 -2.924 1.00 94.81 106 THR A O 1
ATOM 869 N N . SER A 1 107 ? -8.950 -2.607 -0.903 1.00 95.19 107 SER A N 1
ATOM 870 C CA . SER A 1 107 ? -7.953 -3.642 -0.622 1.00 95.19 107 SER A CA 1
ATOM 871 C C . SER A 1 107 ? -8.563 -5.046 -0.653 1.00 95.19 107 SER A C 1
ATOM 873 O O . SER A 1 107 ? -7.965 -5.968 -1.200 1.00 95.19 107 SER A O 1
ATOM 875 N N . ALA A 1 108 ? -9.794 -5.201 -0.153 1.00 95.19 108 ALA A N 1
ATOM 876 C CA . ALA A 1 108 ? -10.500 -6.478 -0.087 1.00 95.19 108 ALA A CA 1
ATOM 877 C C . ALA A 1 108 ? -10.743 -7.141 -1.448 1.00 95.19 108 ALA A C 1
ATOM 879 O O . ALA A 1 108 ? -10.825 -8.367 -1.511 1.00 95.19 108 ALA A O 1
ATOM 880 N N . VAL A 1 109 ? -10.888 -6.349 -2.513 1.00 95.19 109 VAL A N 1
ATOM 881 C CA . VAL A 1 109 ? -11.186 -6.864 -3.855 1.00 95.19 109 VAL A CA 1
ATOM 882 C C . VAL A 1 109 ? -9.942 -7.040 -4.722 1.00 95.19 109 VAL A C 1
ATOM 884 O O . VAL A 1 109 ? -10.052 -7.624 -5.803 1.00 95.19 109 VAL A O 1
ATOM 887 N N . LEU A 1 110 ? -8.780 -6.540 -4.287 1.00 94.50 110 LEU A N 1
ATOM 888 C CA . LEU A 1 110 ? -7.514 -6.684 -5.002 1.00 94.50 110 LEU A CA 1
ATOM 889 C C . LEU A 1 110 ? -6.871 -8.043 -4.713 1.00 94.50 110 LEU A C 1
ATOM 891 O O . LEU A 1 110 ? -6.881 -8.535 -3.588 1.00 94.50 110 LEU A O 1
ATOM 895 N N . LYS A 1 111 ? -6.284 -8.646 -5.746 1.00 91.88 111 LYS A N 1
ATOM 896 C CA . LYS A 1 111 ? -5.545 -9.908 -5.651 1.00 91.88 111 LYS A CA 1
ATOM 897 C C . LYS A 1 111 ? -4.100 -9.650 -5.232 1.00 91.88 111 LYS A C 1
ATOM 899 O O . LYS A 1 111 ? -3.541 -8.588 -5.505 1.00 91.88 111 LYS A O 1
ATOM 904 N N . ASP A 1 112 ? -3.443 -10.674 -4.699 1.00 87.31 112 ASP A N 1
ATOM 905 C CA . ASP A 1 112 ? -2.020 -10.614 -4.333 1.00 87.31 112 ASP A CA 1
ATOM 906 C C . ASP A 1 112 ? -1.101 -10.292 -5.518 1.00 87.31 112 ASP A C 1
ATOM 908 O O . ASP A 1 112 ? -0.037 -9.710 -5.332 1.00 87.31 112 ASP A O 1
ATOM 912 N N . SER A 1 113 ? -1.514 -10.620 -6.747 1.00 90.00 113 SER A N 1
ATOM 913 C CA . SER A 1 113 ? -0.792 -10.273 -7.977 1.00 90.00 113 SER A CA 1
ATOM 914 C C . SER A 1 113 ? -0.918 -8.795 -8.370 1.00 90.00 113 SER A C 1
ATOM 916 O O . SER A 1 113 ? -0.195 -8.327 -9.245 1.00 90.00 113 SER A O 1
ATOM 918 N N . GLU A 1 114 ? -1.820 -8.036 -7.744 1.00 95.12 114 GLU A N 1
ATOM 919 C CA . GLU A 1 114 ? -2.148 -6.647 -8.096 1.00 95.12 114 GLU A CA 1
ATOM 920 C C . GLU A 1 114 ? -1.388 -5.627 -7.230 1.00 95.12 114 GLU A C 1
ATOM 922 O O . GLU A 1 114 ? -1.839 -4.498 -7.030 1.00 95.12 114 GLU A O 1
ATOM 927 N N . GLN A 1 115 ? -0.200 -6.000 -6.739 1.00 95.88 115 GLN A N 1
ATOM 928 C CA . GLN A 1 115 ? 0.609 -5.179 -5.825 1.00 95.88 115 GLN A CA 1
ATOM 929 C C . GLN A 1 115 ? 0.905 -3.790 -6.380 1.00 95.88 115 GLN A C 1
ATOM 931 O O . GLN A 1 115 ? 0.871 -2.806 -5.647 1.00 95.88 115 GLN A O 1
ATOM 93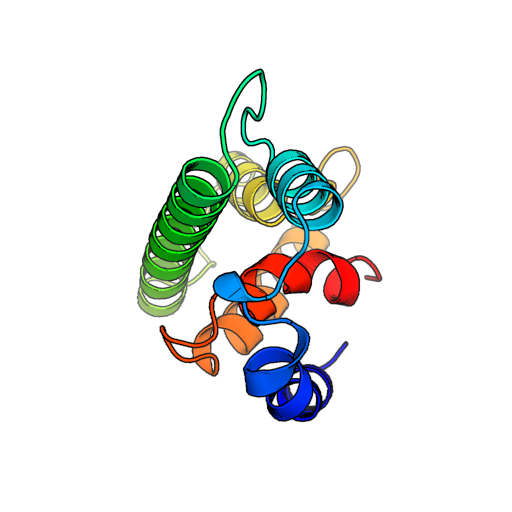6 N N . SER A 1 116 ? 1.182 -3.688 -7.684 1.00 96.88 116 SER A N 1
ATOM 937 C CA . SER A 1 116 ? 1.429 -2.383 -8.295 1.00 96.88 116 SER A CA 1
ATOM 938 C C . SER A 1 116 ? 0.201 -1.481 -8.182 1.00 96.88 116 SER A C 1
ATOM 940 O O . SER A 1 116 ? 0.331 -0.343 -7.742 1.00 96.88 116 SER A O 1
ATOM 942 N N . LEU A 1 117 ? -1.000 -1.989 -8.482 1.00 97.00 117 LEU A N 1
ATOM 943 C CA . LEU A 1 117 ? -2.241 -1.224 -8.343 1.00 97.00 117 LEU A CA 1
ATOM 944 C C . LEU A 1 117 ? -2.473 -0.814 -6.883 1.00 97.00 117 LEU A C 1
ATOM 946 O O . LEU A 1 117 ? -2.724 0.362 -6.619 1.00 97.00 117 LEU A O 1
ATOM 950 N N . TYR A 1 118 ? -2.285 -1.743 -5.939 1.00 97.25 118 TYR A N 1
ATOM 951 C CA . TYR A 1 118 ? -2.367 -1.469 -4.501 1.00 97.25 118 TYR A CA 1
ATOM 952 C C . TYR A 1 118 ? -1.434 -0.320 -4.076 1.00 97.25 118 TYR A C 1
ATOM 954 O O . TYR A 1 118 ? -1.848 0.638 -3.424 1.00 97.25 118 TYR A O 1
ATOM 962 N N . LEU A 1 119 ? -0.171 -0.363 -4.505 1.00 97.25 119 LEU A N 1
ATOM 963 C CA . LEU A 1 119 ? 0.835 0.654 -4.183 1.00 97.25 119 LEU A CA 1
ATOM 964 C C . LEU A 1 119 ? 0.528 2.029 -4.800 1.00 97.25 119 LEU A C 1
ATOM 966 O O . LEU A 1 119 ? 1.048 3.033 -4.310 1.00 97.25 119 LEU A O 1
ATOM 970 N N . HIS A 1 120 ? -0.309 2.097 -5.839 1.00 96.44 120 HIS A N 1
ATOM 971 C CA . HIS A 1 120 ? -0.752 3.353 -6.451 1.00 96.44 120 HIS A CA 1
ATOM 972 C C . HIS A 1 120 ? -2.072 3.885 -5.882 1.00 96.44 120 HIS A C 1
ATOM 974 O O . HIS A 1 120 ? -2.394 5.045 -6.139 1.00 96.44 120 HIS A O 1
ATOM 980 N N . LEU A 1 121 ? -2.803 3.113 -5.067 1.00 95.19 121 LEU A N 1
ATOM 981 C CA . LEU A 1 121 ? -4.059 3.554 -4.446 1.00 95.19 121 LEU A CA 1
ATOM 982 C C . LEU A 1 121 ? -3.998 4.928 -3.767 1.00 95.19 121 LEU A C 1
ATOM 984 O O . LEU A 1 121 ? -4.965 5.681 -3.925 1.00 95.19 121 LEU A O 1
ATOM 988 N N . PRO A 1 122 ? -2.906 5.325 -3.079 1.00 93.75 122 PRO A N 1
ATOM 989 C CA . PRO A 1 122 ? -2.867 6.641 -2.461 1.00 93.75 122 PRO A CA 1
ATOM 990 C C . PRO A 1 122 ? -3.016 7.793 -3.453 1.00 93.75 122 PRO A C 1
ATOM 992 O O . PRO A 1 122 ? -3.525 8.842 -3.084 1.00 93.75 122 PRO A O 1
ATOM 995 N N . LEU A 1 123 ? -2.625 7.608 -4.718 1.00 91.56 123 LEU A N 1
ATOM 996 C CA . LEU A 1 123 ? -2.770 8.628 -5.761 1.00 91.56 123 LEU A CA 1
ATOM 997 C C . LEU A 1 123 ? -4.233 8.847 -6.162 1.00 91.56 123 LEU A C 1
ATOM 999 O O . LEU A 1 123 ? -4.587 9.929 -6.617 1.00 91.56 123 LEU A O 1
ATOM 1003 N N . PHE A 1 124 ? -5.078 7.836 -5.974 1.00 88.31 124 PHE A N 1
ATOM 1004 C CA . PHE A 1 124 ? -6.490 7.869 -6.349 1.00 88.31 124 PHE A CA 1
ATOM 1005 C C . PHE A 1 124 ? -7.421 8.176 -5.170 1.00 88.31 124 PHE A C 1
ATOM 1007 O O . PHE A 1 124 ? -8.556 8.610 -5.363 1.00 88.31 124 PHE A O 1
ATOM 1014 N N . LYS A 1 125 ? -6.952 7.930 -3.941 1.00 81.12 125 LYS A N 1
ATOM 1015 C CA . LYS A 1 125 ? -7.725 8.110 -2.704 1.00 81.12 125 LYS A CA 1
ATOM 1016 C C . LYS A 1 125 ? -7.378 9.378 -1.917 1.00 81.12 125 LYS A C 1
ATOM 1018 O O . LYS A 1 125 ? -7.997 9.620 -0.891 1.00 81.12 125 LYS A O 1
ATOM 1023 N N . LYS A 1 126 ? -6.449 10.217 -2.394 1.00 66.69 126 LYS A N 1
ATOM 1024 C CA . LYS A 1 126 ? -6.029 11.468 -1.722 1.00 66.69 126 LYS A CA 1
ATOM 1025 C C . LYS A 1 126 ? -7.071 12.609 -1.730 1.00 66.69 126 LYS A C 1
ATOM 1027 O O . LYS A 1 126 ? -6.731 13.715 -1.338 1.00 66.69 126 LYS A O 1
ATOM 1032 N N . GLN A 1 127 ? -8.285 12.383 -2.233 1.00 53.12 127 GLN A N 1
ATOM 1033 C CA . GLN A 1 127 ? -9.284 13.426 -2.530 1.00 53.12 127 GLN A CA 1
ATOM 1034 C C . GLN A 1 127 ? -10.559 13.304 -1.675 1.00 53.12 127 GLN A C 1
ATOM 1036 O O . GLN A 1 127 ? -11.660 13.416 -2.209 1.00 53.12 127 GLN A O 1
ATOM 1041 N N . LEU A 1 128 ? -10.422 13.028 -0.379 1.00 48.06 128 LEU A N 1
ATOM 1042 C CA . LEU A 1 128 ? -11.532 13.139 0.573 1.00 48.06 128 LEU A CA 1
ATOM 1043 C C . LEU A 1 128 ? -11.300 14.337 1.488 1.00 48.06 128 LEU A C 1
ATOM 1045 O O . LEU A 1 128 ? -10.148 14.471 1.956 1.00 48.06 128 LEU A O 1
#

pLDDT: mean 92.79, std 7.01, range [48.06, 97.94]

Foldseek 3Di:
DALVVLVVCQVCCVPCQPLVNDDQVVLVVLCVLQVHDDPPDDSVVSSVVLLVLLVVLLVVLVVCVVVDDPPDDLVVLLVNCVSQNADPPPDDSVRSNVLSVRLSVNSVPDDSSSSSSNSCVCVVSRPD

Sequence (128 aa):
MEVEEVLRLRNIFEKQLRLEELPRKHLVALCKLHSLLTLMLPSFMLRTRLAGKCSVLQAIDFALRRDGLITIEEQDLKKLCYQRVFDTSDAPPATMHVYLNSWLETSAVLKDSEQSLYLHLPLFKKQL

Secondary structure (DSSP, 8-state):
--HHHHHTTHHHHHHTS-TTTS-HHHHHHHHHHTT---TT--HHHHHHHHHHHHHHHHHHHHHHHHH-STT--HHHHHHHHHHTT---SS--HHHHHHHHHHHHHHHHH--GGGHHHHHHHHHHH---

Radius of gyration: 14.63 Å; chains: 1; bounding box: 38×29×38 Å

InterPro domains:
  IPR033122 LETM1-like, ribosome-binding domain [PF07766] (4-122)
  IPR033122 LETM1-like, ribosome-binding domain [PS51758] (1-128)
  IPR044202 LETM1/MDM38-like [PTHR14009] (3-122)